Protein AF-A0A7C3DSB4-F1 (afdb_monomer)

Secondary structure (DSSP, 8-state):
-EEEEE-TTS-EEEEEE---TTSS-EEEEEEEE-TT--EEEEEEEE-TTS-EEEEEEEE-TTS-EEEEEEE-STTS--EEEEEEEETTEEEEEEE------------

Mean predicted aligned error: 5.32 Å

Radius of gyration: 16.56 Å; Cα contacts (8 Å, |Δi|>4): 241; chains: 1; bounding box: 34×23×66 Å

Solvent-accessible surface area (backbone atoms only — not comparable to full-atom values): 6206 Å² total; per-residue (Å²): 47,78,51,75,44,61,50,101,79,76,43,76,75,48,76,47,78,49,78,47,82,34,73,59,80,29,46,72,57,30,63,48,68,50,100,80,44,30,36,37,38,25,6,27,21,29,34,85,85,73,33,25,24,18,38,37,40,33,26,40,66,88,64,50,75,75,50,76,48,77,48,70,56,88,75,38,60,23,29,26,58,41,48,48,82,53,89,98,43,77,47,73,45,68,50,66,62,78,83,76,88,72,74,79,84,78,130

pLDDT: mean 91.86, std 13.2, range [42.47, 98.75]

Nearest PDB structures (foldseek):
  6s5u-assembly3_B  TM=7.216E-01  e=1.864E-01  Ophiorrhiza pumila
  5k62-assembly1_A  TM=6.465E-01  e=3.255E+00  Saccharomyces cerevisiae CEN.PK113-7D
  5k61-assembly1_A  TM=6.480E-01  e=3.255E+00  Saccharomyces cerevisiae CEN.PK113-7D
  5k63-assembly1_A  TM=5.576E-01  e=2.768E+00  Saccharomyces cerevisiae CEN.PK113-7D
  5hyy-assembly1_A  TM=3.916E-01  e=2.768E+00  Saccharomyces cerevisiae CEN.PK113-7D

Structure (mmCIF, N/CA/C/O backbone):
data_AF-A0A7C3DSB4-F1
#
_entry.id   AF-A0A7C3DSB4-F1
#
loop_
_atom_site.group_PDB
_atom_site.id
_atom_site.type_symbol
_atom_site.label_atom_id
_atom_site.label_alt_id
_atom_site.label_comp_id
_atom_site.label_asym_id
_atom_site.label_entity_id
_atom_site.label_seq_id
_atom_site.pdbx_PDB_ins_code
_atom_site.Cartn_x
_atom_site.Cartn_y
_atom_site.Cartn_z
_atom_site.occupancy
_atom_site.B_iso_or_equiv
_atom_site.auth_seq_id
_atom_site.auth_comp_id
_atom_site.auth_asym_id
_atom_site.auth_atom_id
_atom_site.pdbx_PDB_model_num
ATOM 1 N N . MET A 1 1 ? 7.404 2.486 2.066 1.00 95.00 1 MET A N 1
ATOM 2 C CA . MET A 1 1 ? 5.981 2.853 2.263 1.00 95.00 1 MET A CA 1
ATOM 3 C C . MET A 1 1 ? 5.662 2.919 3.744 1.00 95.00 1 MET A C 1
ATOM 5 O O . MET A 1 1 ? 6.240 2.165 4.520 1.00 95.00 1 MET A O 1
ATOM 9 N N . ILE A 1 2 ? 4.753 3.809 4.139 1.00 96.19 2 ILE A N 1
ATOM 10 C CA . ILE A 1 2 ? 4.320 3.971 5.531 1.00 96.19 2 ILE A CA 1
ATOM 11 C C . ILE A 1 2 ? 2.796 3.938 5.563 1.00 96.19 2 ILE A C 1
ATOM 13 O O . ILE A 1 2 ? 2.151 4.576 4.734 1.00 96.19 2 ILE A O 1
ATOM 17 N N . LEU A 1 3 ? 2.239 3.203 6.521 1.00 97.06 3 LEU A N 1
ATOM 18 C CA . LEU A 1 3 ? 0.809 3.158 6.791 1.00 97.06 3 LEU A CA 1
ATOM 19 C C . LEU A 1 3 ? 0.591 3.481 8.268 1.00 97.06 3 LEU A C 1
ATOM 21 O O . LEU A 1 3 ? 1.214 2.870 9.139 1.00 97.06 3 LEU A O 1
ATOM 25 N N . ILE A 1 4 ? -0.283 4.444 8.547 1.00 97.94 4 ILE A N 1
ATOM 26 C CA . ILE A 1 4 ? -0.580 4.893 9.908 1.00 97.94 4 ILE A CA 1
ATOM 27 C C . ILE A 1 4 ? -2.086 4.838 10.112 1.00 97.94 4 ILE A C 1
ATOM 29 O O . ILE A 1 4 ? -2.848 5.305 9.265 1.00 97.94 4 ILE A O 1
ATOM 33 N N . LYS A 1 5 ? -2.515 4.275 11.241 1.00 97.25 5 LYS A N 1
ATOM 34 C CA . LYS A 1 5 ? -3.915 4.279 11.665 1.00 97.25 5 LYS A CA 1
ATOM 35 C C . LYS A 1 5 ? -4.061 5.101 12.931 1.00 97.25 5 LYS A C 1
ATOM 37 O O . LYS A 1 5 ? -3.360 4.855 13.910 1.00 97.25 5 LYS A O 1
ATOM 42 N N . TYR A 1 6 ? -5.030 6.005 12.928 1.00 98.12 6 TYR A N 1
ATOM 43 C CA . TYR A 1 6 ? -5.469 6.766 14.095 1.00 98.12 6 TYR A CA 1
ATOM 44 C C . TYR A 1 6 ? -6.879 6.322 14.499 1.00 98.12 6 TYR A C 1
ATOM 46 O O . TYR A 1 6 ? -7.617 5.760 13.685 1.00 98.12 6 TYR A O 1
ATOM 54 N N . ASN A 1 7 ? -7.248 6.526 15.761 1.00 96.44 7 ASN A N 1
ATOM 55 C CA . ASN A 1 7 ? -8.643 6.435 16.192 1.00 96.44 7 ASN A CA 1
ATOM 56 C C . ASN A 1 7 ? -9.343 7.800 16.042 1.00 96.44 7 ASN A C 1
ATOM 58 O O . ASN A 1 7 ? -8.722 8.786 15.662 1.00 96.44 7 ASN A O 1
ATOM 62 N N . SER A 1 8 ? -10.635 7.869 16.369 1.00 96.88 8 SER A N 1
ATOM 63 C CA . SER A 1 8 ? -11.442 9.100 16.306 1.00 96.88 8 SER A CA 1
ATOM 64 C C . SER A 1 8 ? -11.054 10.179 17.328 1.00 96.88 8 SER A C 1
ATOM 66 O O . SER A 1 8 ? -11.682 11.230 17.369 1.00 96.88 8 SER A O 1
ATOM 68 N N . SER A 1 9 ? -10.075 9.900 18.186 1.00 98.19 9 SER A N 1
ATOM 69 C CA . SER A 1 9 ? -9.509 10.827 19.170 1.00 98.19 9 SER A CA 1
ATOM 70 C C . SER A 1 9 ? -8.059 11.178 18.818 1.00 98.19 9 SER A C 1
ATOM 72 O O . SER A 1 9 ? -7.257 11.436 19.712 1.00 98.19 9 SER A O 1
ATOM 74 N N . ASP A 1 10 ? -7.698 11.086 17.533 1.00 97.44 10 ASP A N 1
ATOM 75 C CA . ASP A 1 10 ? -6.375 11.393 16.973 1.00 97.44 10 ASP A CA 1
ATOM 76 C C . ASP A 1 10 ? -5.203 10.625 17.614 1.00 97.44 10 ASP A C 1
ATOM 78 O O . ASP A 1 10 ? -4.036 10.994 17.492 1.00 97.44 10 ASP A O 1
ATOM 82 N N . THR A 1 11 ? -5.486 9.497 18.271 1.00 98.19 11 THR A N 1
ATOM 83 C CA . THR A 1 11 ? -4.458 8.647 18.879 1.00 98.19 11 THR A CA 1
ATOM 84 C C . THR A 1 11 ? -3.991 7.594 17.884 1.00 98.19 11 THR A C 1
ATOM 86 O O . THR A 1 11 ? -4.793 6.778 17.410 1.00 98.19 11 THR A O 1
ATOM 89 N N . GLN A 1 12 ? -2.684 7.560 17.608 1.00 98.12 12 GLN A N 1
ATOM 90 C CA . GLN A 1 12 ? -2.071 6.536 16.761 1.00 98.12 12 GLN A CA 1
ATOM 91 C C . GLN A 1 12 ? -2.316 5.142 17.353 1.00 98.12 12 GLN A C 1
ATOM 93 O O . GLN A 1 12 ? -1.893 4.842 18.465 1.00 98.12 12 GLN A O 1
ATOM 98 N N . GLN A 1 13 ? -2.995 4.289 16.592 1.00 97.50 13 GLN A N 1
ATOM 99 C CA . GLN A 1 13 ? -3.250 2.894 16.946 1.00 97.50 13 GLN A CA 1
ATOM 100 C C . GLN A 1 13 ? -2.078 2.011 16.537 1.00 97.50 13 GLN A C 1
ATOM 102 O O . GLN A 1 13 ? -1.616 1.180 17.312 1.00 97.50 13 GLN A O 1
ATOM 107 N N . TRP A 1 14 ? -1.580 2.212 15.319 1.00 98.25 14 TRP A N 1
ATOM 108 C CA . TRP A 1 14 ? -0.382 1.548 14.831 1.00 98.25 14 TRP A CA 1
ATOM 109 C C . TRP A 1 14 ? 0.263 2.342 13.699 1.00 98.25 14 TRP A C 1
ATOM 111 O O . TRP A 1 14 ? -0.383 3.139 13.013 1.00 98.25 14 TRP A O 1
ATOM 121 N N . LEU A 1 15 ? 1.555 2.083 13.518 1.00 98.19 15 LEU A N 1
ATOM 122 C CA . LEU A 1 15 ? 2.367 2.536 12.401 1.00 98.19 15 LEU A CA 1
ATOM 123 C C . LEU A 1 15 ? 3.130 1.325 11.884 1.00 98.19 15 LEU A C 1
ATOM 125 O O . LEU A 1 15 ? 3.767 0.615 12.662 1.00 98.19 15 LEU A O 1
ATOM 129 N N . VAL A 1 16 ? 3.074 1.107 10.576 1.00 97.62 16 VAL A N 1
ATOM 130 C CA . VAL A 1 16 ? 3.884 0.093 9.904 1.00 97.62 16 VAL A CA 1
ATOM 131 C C . VAL A 1 16 ? 4.688 0.733 8.790 1.00 97.62 16 VAL A C 1
ATOM 133 O O . VAL A 1 16 ? 4.210 1.615 8.072 1.00 97.62 16 VAL A O 1
ATOM 136 N N . THR A 1 17 ? 5.923 0.269 8.649 1.00 96.94 17 THR A N 1
ATOM 137 C CA . THR A 1 17 ? 6.780 0.590 7.517 1.00 96.94 17 THR A CA 1
ATOM 138 C C . THR A 1 17 ? 6.969 -0.664 6.676 1.00 96.94 17 THR A C 1
ATOM 140 O O . THR A 1 17 ? 7.071 -1.778 7.190 1.00 96.94 17 THR A O 1
ATOM 143 N N . TYR A 1 18 ? 6.986 -0.477 5.364 1.00 97.12 18 TYR A N 1
ATOM 144 C CA . TYR A 1 18 ? 7.353 -1.508 4.410 1.00 97.12 18 TYR A CA 1
ATOM 145 C C . TYR A 1 18 ? 8.504 -0.990 3.564 1.00 97.12 18 TYR A C 1
ATOM 147 O O . TYR A 1 18 ? 8.401 0.110 3.016 1.00 97.12 18 TYR A O 1
ATOM 155 N N . ASN A 1 19 ? 9.569 -1.777 3.476 1.00 95.75 19 ASN A N 1
ATOM 156 C CA . ASN A 1 19 ? 10.726 -1.498 2.642 1.00 95.75 19 ASN A CA 1
ATOM 157 C C . ASN A 1 19 ? 10.783 -2.552 1.532 1.00 95.75 19 ASN A C 1
ATOM 159 O O . ASN A 1 19 ? 10.863 -3.750 1.818 1.00 95.75 19 ASN A O 1
ATOM 163 N N . GLY A 1 20 ? 10.677 -2.099 0.287 1.00 91.94 20 GLY A N 1
ATOM 164 C CA . GLY A 1 20 ? 10.764 -2.931 -0.902 1.00 91.94 20 GLY A CA 1
ATOM 165 C C . GLY A 1 20 ? 12.171 -3.481 -1.136 1.00 91.94 20 GLY A C 1
ATOM 166 O O . GLY A 1 20 ? 13.135 -3.165 -0.440 1.00 91.94 20 GLY A O 1
ATOM 167 N N . THR A 1 21 ? 12.304 -4.319 -2.162 1.00 92.75 21 THR A N 1
ATOM 168 C CA . THR A 1 21 ? 13.562 -5.013 -2.489 1.00 92.75 21 THR A CA 1
ATOM 169 C C . THR A 1 21 ? 14.714 -4.086 -2.875 1.00 92.75 21 THR A C 1
ATOM 171 O O . THR A 1 21 ? 15.871 -4.458 -2.700 1.00 92.75 21 THR A O 1
ATOM 174 N N . GLY A 1 22 ? 14.426 -2.894 -3.401 1.00 93.12 22 GLY A N 1
ATOM 175 C CA . GLY A 1 22 ? 15.437 -1.907 -3.784 1.00 93.12 22 GLY A CA 1
ATOM 176 C C . GLY A 1 22 ? 16.048 -1.149 -2.606 1.00 93.12 22 GLY A C 1
ATOM 177 O O . GLY A 1 22 ? 17.003 -0.409 -2.817 1.00 93.12 22 GLY A O 1
ATOM 178 N N . ASN A 1 23 ? 15.537 -1.331 -1.379 1.00 91.69 23 ASN A N 1
ATOM 179 C CA . ASN A 1 23 ? 16.032 -0.669 -0.165 1.00 91.69 23 ASN A CA 1
ATOM 180 C C . ASN A 1 23 ? 16.158 0.861 -0.303 1.00 91.69 23 ASN A C 1
ATOM 182 O O . ASN A 1 23 ? 17.143 1.463 0.125 1.00 91.69 23 ASN A O 1
ATOM 186 N N . THR A 1 24 ? 15.174 1.489 -0.944 1.00 92.06 24 THR A N 1
ATOM 187 C CA . THR A 1 24 ? 15.151 2.931 -1.218 1.00 92.06 24 THR A CA 1
ATOM 188 C C . THR A 1 24 ? 13.702 3.440 -1.166 1.00 92.06 24 THR A C 1
ATOM 190 O O . THR A 1 24 ? 12.892 2.920 -0.403 1.00 92.06 24 THR A O 1
ATOM 193 N N . PHE A 1 25 ? 13.356 4.492 -1.905 1.00 90.00 25 PHE A N 1
ATOM 194 C CA . PHE A 1 25 ? 12.043 5.126 -1.859 1.00 90.00 25 PHE A CA 1
ATOM 195 C C . PHE A 1 25 ? 10.908 4.197 -2.322 1.00 90.00 25 PHE A C 1
ATOM 197 O O . PHE A 1 25 ? 10.777 3.921 -3.507 1.00 90.00 25 PHE A O 1
ATOM 204 N N . ASP A 1 26 ? 10.004 3.814 -1.420 1.00 95.94 26 ASP A N 1
ATOM 205 C CA . ASP A 1 26 ? 8.725 3.208 -1.813 1.00 95.94 26 ASP A CA 1
ATOM 206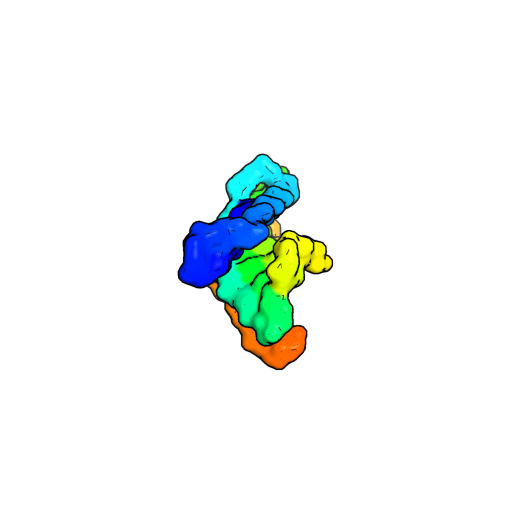 C C . ASP A 1 26 ? 7.545 4.107 -1.439 1.00 95.94 26 ASP A C 1
ATOM 208 O O . ASP A 1 26 ? 7.397 4.528 -0.282 1.00 95.94 26 ASP A O 1
ATOM 212 N N . SER A 1 27 ? 6.651 4.318 -2.400 1.00 96.69 27 SER A N 1
ATOM 213 C CA . SER A 1 27 ? 5.546 5.272 -2.339 1.00 96.69 27 SER A CA 1
ATOM 214 C C . SER A 1 27 ? 4.201 4.555 -2.384 1.00 96.69 27 SER A C 1
ATOM 216 O O . SER A 1 27 ? 3.898 3.869 -3.355 1.00 96.69 27 SER A O 1
ATOM 218 N N . GLY A 1 28 ? 3.376 4.732 -1.349 1.00 97.50 28 GLY A N 1
ATOM 219 C CA . GLY A 1 28 ? 1.968 4.324 -1.393 1.00 97.50 28 GLY A CA 1
ATOM 220 C C . GLY A 1 28 ? 1.160 5.284 -2.271 1.00 97.50 28 GLY A C 1
ATOM 221 O O . GLY A 1 28 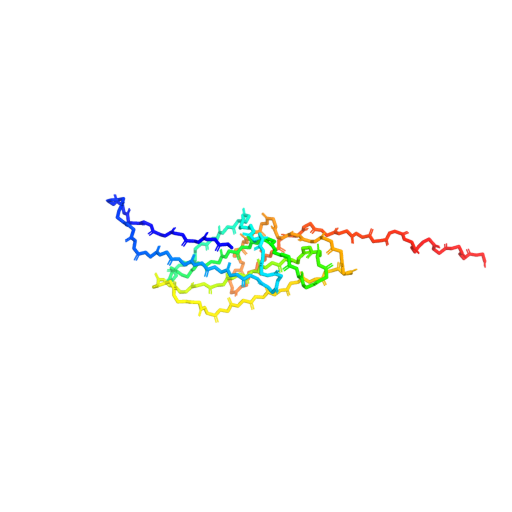? 1.394 6.490 -2.225 1.00 97.50 28 GLY A O 1
ATOM 222 N N . ALA A 1 29 ? 0.231 4.754 -3.063 1.00 98.00 29 ALA A N 1
ATOM 223 C CA . ALA A 1 29 ? -0.586 5.522 -4.003 1.00 98.00 29 ALA A CA 1
ATOM 224 C C . ALA A 1 29 ? -2.077 5.513 -3.643 1.00 98.00 29 ALA A C 1
ATOM 226 O O . ALA A 1 29 ? -2.743 6.541 -3.743 1.00 98.00 29 ALA A O 1
ATOM 227 N N . ASP A 1 30 ? -2.605 4.361 -3.229 1.00 98.62 30 ASP A N 1
ATOM 228 C CA . ASP A 1 30 ? -4.019 4.205 -2.887 1.00 98.62 30 ASP A CA 1
ATOM 229 C C . ASP A 1 30 ? -4.214 3.074 -1.875 1.00 98.62 30 ASP A C 1
ATOM 231 O O . ASP A 1 30 ? -3.380 2.164 -1.777 1.00 98.62 30 ASP A O 1
ATOM 235 N N . LEU A 1 31 ? -5.313 3.125 -1.124 1.00 98.50 31 LEU A N 1
ATOM 236 C CA . LEU A 1 31 ? -5.672 2.090 -0.159 1.00 98.50 31 LEU A CA 1
ATOM 237 C C . LEU A 1 31 ? -7.185 1.942 -0.014 1.00 98.50 31 LEU A C 1
ATOM 239 O O . LEU A 1 31 ? -7.940 2.885 -0.235 1.00 98.50 31 LEU A O 1
ATOM 243 N N . TYR A 1 32 ? -7.620 0.779 0.464 1.00 98.06 32 TYR A N 1
ATOM 244 C CA . TYR A 1 32 ? -8.968 0.607 1.000 1.00 98.06 32 TYR A CA 1
ATOM 245 C C . TYR A 1 32 ? -8.960 -0.303 2.232 1.00 98.06 32 TYR A C 1
ATOM 247 O O . TYR A 1 32 ? -7.999 -1.034 2.494 1.00 98.06 32 TYR A O 1
ATOM 255 N N . VAL A 1 33 ? -10.052 -0.254 2.995 1.00 97.69 33 VAL A N 1
ATOM 256 C CA . VAL A 1 33 ? -10.274 -1.088 4.179 1.00 97.69 33 VAL A CA 1
ATOM 257 C C . VAL A 1 33 ? -11.502 -1.962 3.940 1.00 97.69 33 VAL A C 1
ATOM 259 O O . VAL A 1 33 ? -12.541 -1.452 3.523 1.00 97.69 33 VAL A O 1
ATOM 262 N N . ASP A 1 34 ? -11.390 -3.273 4.160 1.00 96.94 34 ASP A N 1
ATOM 263 C CA . ASP A 1 34 ? -12.536 -4.183 4.044 1.00 96.94 34 ASP A CA 1
ATOM 264 C C . ASP A 1 34 ? -13.421 -4.181 5.304 1.00 96.94 34 ASP A C 1
ATOM 266 O O . ASP A 1 34 ? -13.088 -3.589 6.332 1.00 96.94 34 ASP A O 1
ATOM 270 N N . GLY A 1 35 ? -14.567 -4.868 5.241 1.00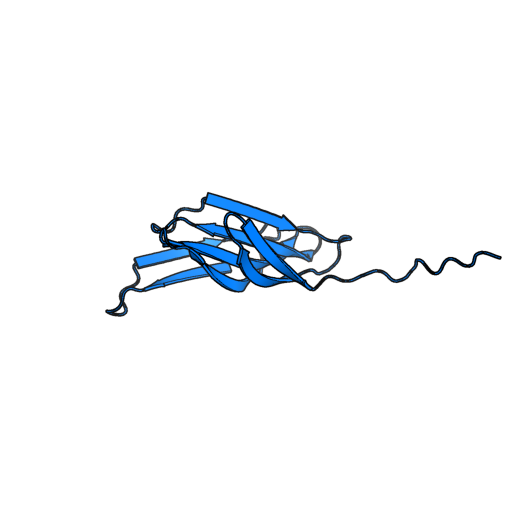 95.88 35 GLY A N 1
ATOM 271 C CA . GLY A 1 35 ? -15.515 -4.947 6.359 1.00 95.88 35 GLY A CA 1
ATOM 272 C C . GLY A 1 35 ? -14.976 -5.648 7.616 1.00 95.88 35 GLY A C 1
ATOM 273 O O . GLY A 1 35 ? -15.567 -5.512 8.682 1.00 95.88 35 GLY A O 1
ATOM 274 N N . SER A 1 36 ? -13.855 -6.371 7.524 1.00 96.69 36 SER A N 1
ATOM 275 C CA . SER A 1 36 ? -13.158 -6.966 8.674 1.00 96.69 36 SER A CA 1
ATOM 276 C C . SER A 1 36 ? -12.042 -6.064 9.215 1.00 96.69 36 SER A C 1
ATOM 278 O O . SER A 1 36 ? -11.335 -6.437 10.152 1.00 96.69 36 SER A O 1
ATOM 280 N N . GLY A 1 37 ? -11.867 -4.876 8.634 1.00 96.88 37 GLY A N 1
ATOM 281 C CA . GLY A 1 37 ? -10.830 -3.929 9.010 1.00 96.88 37 GLY A CA 1
ATOM 282 C C . GLY A 1 37 ? -9.447 -4.269 8.458 1.00 96.88 37 GLY A C 1
ATOM 283 O O . GLY A 1 37 ? -8.475 -3.670 8.918 1.00 96.88 37 GLY A O 1
ATOM 284 N N . ASN A 1 38 ? -9.324 -5.208 7.510 1.00 98.19 38 ASN A N 1
ATOM 285 C CA . ASN A 1 38 ? -8.051 -5.421 6.827 1.00 98.19 38 ASN A CA 1
ATOM 286 C C . ASN A 1 38 ? -7.788 -4.250 5.885 1.00 98.19 38 ASN A C 1
ATOM 288 O O . ASN A 1 38 ? -8.695 -3.794 5.188 1.00 98.19 38 ASN A O 1
ATOM 292 N N . VAL A 1 39 ? -6.540 -3.801 5.834 1.00 98.44 39 VAL A N 1
ATOM 293 C CA . VAL A 1 39 ? -6.117 -2.691 4.985 1.00 98.44 39 VAL A CA 1
ATOM 294 C C . VAL A 1 39 ? -5.328 -3.233 3.809 1.00 98.44 39 VAL A C 1
ATOM 296 O O . VAL A 1 39 ? -4.404 -4.025 3.993 1.00 98.44 39 VAL A O 1
ATOM 299 N N . TYR A 1 40 ? -5.679 -2.785 2.611 1.00 98.56 40 TYR A N 1
ATOM 300 C CA . TYR A 1 40 ? -4.978 -3.101 1.376 1.00 98.56 40 TYR A CA 1
ATOM 301 C C . TYR A 1 40 ? -4.416 -1.803 0.825 1.00 98.56 40 TYR A C 1
ATOM 303 O O . TYR A 1 40 ? -5.150 -0.827 0.715 1.00 98.56 40 TYR A O 1
ATOM 311 N N . MET A 1 41 ? -3.134 -1.784 0.486 1.00 98.62 41 MET A N 1
ATOM 312 C CA . MET A 1 41 ? -2.459 -0.616 -0.074 1.00 98.62 41 MET A CA 1
ATOM 313 C C . MET A 1 41 ? -1.747 -1.021 -1.355 1.00 98.62 41 MET A C 1
ATOM 315 O O . MET A 1 41 ? -1.155 -2.095 -1.409 1.00 98.62 41 MET A O 1
ATOM 319 N N . THR A 1 42 ? -1.767 -0.157 -2.362 1.00 98.69 42 THR A N 1
ATOM 320 C CA . THR A 1 42 ? -0.935 -0.299 -3.558 1.00 98.69 42 THR A CA 1
ATOM 321 C C . THR A 1 42 ? -0.040 0.916 -3.747 1.00 98.69 42 THR A C 1
ATOM 323 O O . THR A 1 42 ? -0.337 2.002 -3.248 1.00 98.69 42 THR A O 1
ATOM 326 N N . GLY A 1 43 ? 1.043 0.743 -4.495 1.00 98.12 43 GLY A N 1
ATOM 327 C CA . GLY A 1 43 ? 1.940 1.823 -4.875 1.00 98.12 43 GLY A CA 1
ATOM 328 C C . GLY A 1 43 ? 3.093 1.325 -5.735 1.00 98.12 43 GLY A C 1
ATOM 329 O O . GLY A 1 43 ? 2.945 0.339 -6.460 1.00 98.12 43 GLY A O 1
ATOM 330 N N . SER A 1 44 ? 4.236 1.992 -5.629 1.00 97.31 44 SER A N 1
ATOM 331 C CA . SER A 1 44 ? 5.468 1.649 -6.340 1.00 97.31 44 SER A CA 1
ATOM 332 C C . SER A 1 44 ? 6.650 1.551 -5.383 1.00 97.31 44 SER A C 1
ATOM 334 O O . SER A 1 44 ? 6.731 2.308 -4.413 1.00 97.31 44 SER A O 1
ATOM 336 N N . GLY A 1 45 ? 7.593 0.662 -5.670 1.00 97.06 45 GLY A N 1
ATOM 337 C CA . GLY A 1 45 ? 8.869 0.604 -4.961 1.00 97.06 45 GLY A CA 1
ATOM 338 C C . GLY A 1 45 ? 9.992 0.169 -5.880 1.00 97.06 45 GLY A C 1
ATOM 339 O O . GLY A 1 45 ? 9.761 -0.576 -6.828 1.00 97.06 45 GLY A O 1
ATOM 340 N N . TYR A 1 46 ? 11.201 0.661 -5.633 1.00 95.62 46 TYR A N 1
ATOM 341 C CA . TYR A 1 46 ? 12.338 0.304 -6.476 1.00 95.62 46 TYR A CA 1
ATOM 342 C C . TYR A 1 46 ? 12.707 -1.172 -6.295 1.00 95.62 46 TYR A C 1
ATOM 344 O O . TYR A 1 46 ? 12.639 -1.734 -5.198 1.00 95.62 46 TYR A O 1
ATOM 352 N N . ASN A 1 47 ? 13.147 -1.789 -7.383 1.00 92.75 47 ASN A N 1
ATOM 353 C CA . ASN A 1 47 ? 13.756 -3.106 -7.413 1.00 92.75 47 ASN A CA 1
ATOM 354 C C . ASN A 1 47 ? 15.292 -2.997 -7.417 1.00 92.75 47 ASN A C 1
ATOM 356 O O . ASN A 1 47 ? 15.866 -1.907 -7.456 1.00 92.75 47 ASN A O 1
ATOM 360 N N . ALA A 1 48 ? 15.977 -4.141 -7.368 1.00 90.50 48 ALA A N 1
ATOM 361 C CA . ALA A 1 48 ? 17.442 -4.192 -7.336 1.00 90.50 48 ALA A CA 1
ATOM 362 C C . ALA A 1 48 ? 18.114 -3.650 -8.616 1.00 90.50 48 ALA A C 1
ATOM 364 O O . ALA A 1 48 ? 19.302 -3.341 -8.600 1.00 90.50 48 ALA A O 1
ATOM 365 N N . SER A 1 49 ? 17.367 -3.529 -9.717 1.00 90.81 49 SER A N 1
ATOM 366 C CA . SER A 1 49 ? 17.838 -2.992 -10.997 1.00 90.81 49 SER A CA 1
ATOM 367 C C . SER A 1 49 ? 17.626 -1.481 -11.134 1.00 90.81 49 SER A C 1
ATOM 369 O O . SER A 1 49 ? 18.014 -0.910 -12.149 1.00 90.81 49 SER A O 1
ATOM 371 N N . GLY A 1 50 ? 17.036 -0.825 -10.129 1.00 91.00 50 GLY A N 1
ATOM 372 C CA . GLY A 1 50 ? 16.800 0.620 -10.126 1.00 91.00 50 GLY A CA 1
ATOM 373 C C . GLY A 1 50 ? 15.528 1.069 -10.850 1.00 91.00 50 GLY A C 1
ATOM 374 O O . GLY A 1 50 ? 15.300 2.273 -10.942 1.00 91.00 50 GLY A O 1
ATOM 375 N N . ASN A 1 51 ? 14.687 0.136 -11.308 1.00 92.94 51 ASN A N 1
ATOM 376 C CA . ASN A 1 51 ? 13.349 0.435 -11.828 1.00 92.94 51 ASN A CA 1
ATOM 377 C C . ASN A 1 51 ? 12.300 0.271 -10.723 1.00 92.94 51 ASN A C 1
ATOM 379 O O . ASN A 1 51 ? 12.554 -0.414 -9.731 1.00 92.94 51 ASN A O 1
ATOM 383 N N . THR A 1 52 ? 11.129 0.886 -10.868 1.00 95.00 52 THR A N 1
ATOM 384 C CA . THR A 1 52 ? 10.021 0.696 -9.922 1.00 95.00 52 THR A CA 1
ATOM 385 C C . THR A 1 52 ? 9.132 -0.473 -10.318 1.00 95.00 52 THR A C 1
ATOM 387 O O . THR A 1 52 ? 8.722 -0.566 -11.465 1.00 95.00 52 THR A O 1
ATOM 390 N N . ASP A 1 53 ? 8.768 -1.307 -9.351 1.00 95.94 53 ASP A N 1
ATOM 391 C CA . ASP A 1 53 ? 7.748 -2.342 -9.495 1.00 95.94 53 ASP A CA 1
ATOM 392 C C . ASP A 1 53 ? 6.481 -1.914 -8.740 1.00 95.94 53 ASP A C 1
ATOM 394 O O . ASP A 1 53 ? 6.532 -1.169 -7.751 1.00 95.94 53 ASP A O 1
ATOM 398 N N . VAL A 1 54 ? 5.326 -2.438 -9.152 1.00 97.56 54 VAL A N 1
ATOM 399 C CA . VAL A 1 54 ? 4.093 -2.303 -8.372 1.00 97.56 54 VAL A CA 1
ATOM 400 C C . VAL A 1 54 ? 4.223 -3.130 -7.102 1.00 97.56 54 VAL A C 1
ATOM 402 O O . VAL A 1 54 ? 4.539 -4.319 -7.159 1.00 97.56 54 VAL A O 1
ATOM 405 N N . ILE A 1 55 ? 3.901 -2.527 -5.959 1.00 98.19 55 ILE A N 1
ATOM 406 C CA . ILE A 1 55 ? 3.821 -3.223 -4.674 1.00 98.19 55 ILE A CA 1
ATOM 407 C C . ILE A 1 55 ? 2.392 -3.114 -4.159 1.00 98.19 55 ILE A C 1
ATOM 409 O O . ILE A 1 55 ? 1.861 -2.012 -4.015 1.00 98.19 55 ILE A O 1
ATOM 413 N N . THR A 1 56 ? 1.783 -4.254 -3.841 1.00 98.50 56 THR A N 1
ATOM 414 C CA . THR A 1 56 ? 0.493 -4.331 -3.156 1.00 98.50 56 THR A CA 1
ATOM 415 C C . THR A 1 56 ? 0.658 -5.067 -1.832 1.00 98.50 56 THR A C 1
ATOM 417 O O . THR A 1 56 ? 1.225 -6.157 -1.775 1.00 98.50 56 THR A O 1
ATOM 420 N N . LEU A 1 57 ? 0.152 -4.479 -0.757 1.00 98.50 57 LEU A N 1
ATOM 421 C CA . LEU A 1 57 ? 0.278 -4.962 0.613 1.00 98.50 57 LEU A CA 1
ATOM 422 C C . LEU A 1 57 ? -1.103 -5.223 1.200 1.00 98.50 57 LEU A C 1
ATOM 424 O O . LEU A 1 57 ? -2.036 -4.465 0.939 1.00 98.50 57 LEU A O 1
ATOM 428 N N . LYS A 1 58 ? -1.208 -6.242 2.057 1.00 98.44 58 LYS A N 1
ATOM 429 C CA . LYS A 1 58 ? -2.351 -6.430 2.955 1.00 98.44 58 LYS A CA 1
ATOM 430 C C . LYS A 1 58 ? -1.883 -6.504 4.397 1.00 98.44 58 LYS A C 1
ATOM 432 O O . LYS A 1 58 ? -0.999 -7.296 4.723 1.00 98.44 58 LYS A O 1
ATOM 437 N N . TYR A 1 59 ? -2.563 -5.770 5.265 1.00 98.75 59 TYR A N 1
ATOM 438 C CA . TYR A 1 59 ? -2.443 -5.836 6.718 1.00 98.75 59 TYR A CA 1
ATOM 439 C C . TYR A 1 59 ? -3.791 -6.216 7.330 1.00 98.75 59 TYR A C 1
ATOM 441 O O . TYR A 1 59 ? -4.840 -5.867 6.790 1.00 98.75 59 TYR A O 1
ATOM 449 N N . ASN A 1 60 ? -3.784 -6.933 8.452 1.00 98.50 60 ASN A N 1
ATOM 450 C CA . ASN A 1 60 ? -5.004 -7.147 9.227 1.00 98.50 60 ASN A CA 1
ATOM 451 C C . ASN A 1 60 ? -5.365 -5.898 10.058 1.00 98.50 60 ASN A C 1
ATOM 453 O O . ASN A 1 60 ? -4.625 -4.913 10.084 1.00 98.50 60 ASN A O 1
ATOM 457 N N . SER A 1 61 ? -6.497 -5.937 10.761 1.00 97.62 61 SER A N 1
ATOM 458 C CA . SER A 1 61 ? -7.005 -4.805 11.555 1.00 97.62 61 SER A CA 1
ATOM 459 C C . SER A 1 61 ? -6.075 -4.346 12.689 1.00 97.62 61 SER A C 1
ATOM 461 O O . SER A 1 61 ? -6.118 -3.169 13.077 1.00 97.62 61 SER A O 1
ATOM 463 N N . SER A 1 62 ? -5.203 -5.241 13.161 1.00 97.44 62 SER A N 1
ATOM 464 C CA . SER A 1 62 ? -4.162 -5.003 14.168 1.00 97.44 62 SER A CA 1
ATOM 465 C C . SER A 1 62 ? -2.832 -4.509 13.583 1.00 97.44 62 SER A C 1
ATOM 467 O O . SER A 1 62 ? -1.882 -4.316 14.335 1.00 97.44 62 SER A O 1
ATOM 469 N N . GLY A 1 63 ? -2.736 -4.312 12.264 1.00 97.62 63 GLY A N 1
ATOM 470 C CA . GLY A 1 63 ? -1.509 -3.855 11.607 1.00 97.62 63 GLY A CA 1
ATOM 471 C C . GLY A 1 63 ? -0.485 -4.963 11.334 1.00 97.62 63 GLY A C 1
ATOM 472 O O . GLY A 1 63 ? 0.654 -4.673 10.991 1.00 97.62 63 GLY A O 1
ATOM 473 N N . THR A 1 64 ? -0.843 -6.245 11.447 1.00 98.38 64 THR A N 1
ATOM 474 C CA . THR A 1 64 ? 0.053 -7.354 11.074 1.00 98.38 64 THR A CA 1
ATOM 475 C C . THR A 1 64 ? -0.015 -7.616 9.573 1.00 98.38 64 THR A C 1
ATOM 477 O O . THR A 1 64 ? -1.096 -7.886 9.038 1.00 98.38 64 THR A O 1
ATOM 480 N N . GLN A 1 65 ? 1.136 -7.597 8.893 1.00 98.44 65 GLN A N 1
ATOM 481 C CA . GLN A 1 65 ? 1.217 -7.908 7.464 1.00 98.44 65 GLN A CA 1
ATOM 482 C C . GLN A 1 65 ? 0.726 -9.334 7.197 1.00 98.44 65 GLN A C 1
ATOM 484 O O . GLN A 1 65 ? 1.197 -10.288 7.808 1.00 98.44 65 GLN A O 1
ATOM 489 N N . GLN A 1 66 ? -0.224 -9.468 6.278 1.00 98.56 66 GLN A N 1
ATOM 490 C CA . GLN A 1 66 ? -0.772 -10.751 5.839 1.00 98.56 66 GLN A CA 1
ATOM 491 C C . GLN A 1 66 ? -0.066 -11.237 4.577 1.00 98.56 66 GLN A C 1
ATOM 493 O O . GLN A 1 66 ? 0.260 -12.414 4.461 1.00 98.56 66 GLN A O 1
ATOM 498 N N . TRP A 1 67 ? 0.182 -10.332 3.628 1.00 98.56 67 TRP A N 1
ATOM 499 C CA . TRP A 1 67 ? 0.946 -10.634 2.424 1.00 98.56 67 TRP A CA 1
ATOM 500 C C . TRP A 1 67 ? 1.474 -9.368 1.751 1.00 98.56 67 TRP A C 1
ATOM 502 O O . TRP A 1 67 ? 0.987 -8.261 1.984 1.00 98.56 67 TRP A O 1
ATOM 512 N N . VAL A 1 68 ? 2.444 -9.583 0.865 1.00 98.19 68 VAL A N 1
ATOM 513 C CA . VAL A 1 68 ? 2.902 -8.627 -0.143 1.00 98.19 68 VAL A CA 1
ATOM 514 C C . VAL A 1 68 ? 2.866 -9.286 -1.520 1.00 98.19 68 VAL A C 1
ATOM 516 O O . VAL A 1 68 ? 3.107 -10.490 -1.649 1.00 98.19 68 VAL A O 1
ATOM 519 N N . LYS A 1 69 ? 2.540 -8.503 -2.547 1.00 97.75 69 LYS A N 1
ATOM 520 C CA . LYS A 1 69 ? 2.610 -8.878 -3.956 1.00 97.75 69 LYS A CA 1
ATOM 521 C C . LYS A 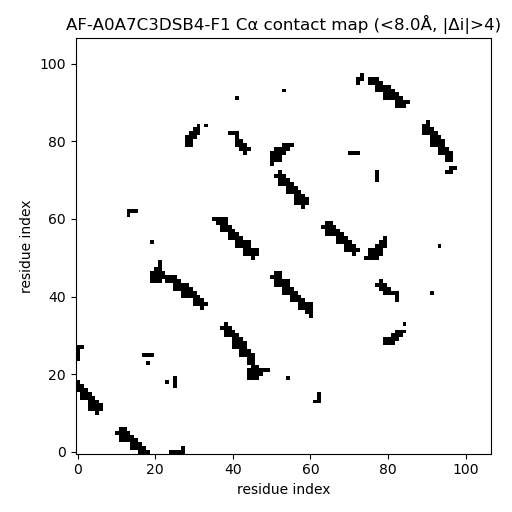1 69 ? 3.393 -7.827 -4.724 1.00 97.75 69 LYS A C 1
ATOM 523 O O . LYS A 1 69 ? 3.202 -6.635 -4.508 1.00 97.75 69 LYS A O 1
ATOM 528 N N . TYR A 1 70 ? 4.239 -8.315 -5.619 1.00 96.62 70 TYR A N 1
ATOM 529 C CA . TYR A 1 70 ? 4.987 -7.510 -6.568 1.00 96.62 70 TYR A CA 1
ATOM 530 C C . TYR A 1 70 ? 4.461 -7.789 -7.973 1.00 96.62 70 TYR A C 1
ATOM 532 O O . TYR A 1 70 ? 4.151 -8.941 -8.289 1.00 96.62 70 TYR A O 1
ATOM 540 N N . LEU A 1 71 ? 4.383 -6.757 -8.804 1.00 95.94 71 LEU A N 1
ATOM 541 C CA . LEU A 1 71 ? 4.196 -6.891 -10.243 1.00 95.94 71 LEU A CA 1
ATOM 542 C C . LEU A 1 71 ? 5.260 -6.050 -10.946 1.00 95.94 71 LEU A C 1
ATOM 544 O O . LEU A 1 71 ? 5.338 -4.843 -10.740 1.00 95.94 71 LEU A O 1
ATOM 548 N N . ASN A 1 72 ? 6.036 -6.726 -11.783 1.00 92.75 72 ASN A N 1
ATOM 549 C CA . ASN A 1 72 ? 7.013 -6.139 -12.684 1.00 92.75 72 ASN A CA 1
ATOM 550 C C . ASN A 1 72 ? 6.578 -6.479 -14.114 1.00 92.75 72 ASN A C 1
ATOM 552 O O . ASN A 1 72 ? 6.561 -7.651 -14.506 1.00 92.75 72 ASN A O 1
ATOM 556 N N . TYR A 1 73 ? 6.162 -5.468 -14.864 1.00 91.06 73 TYR A N 1
ATOM 557 C CA . TYR A 1 73 ? 5.713 -5.578 -16.238 1.00 91.06 73 TYR A CA 1
ATOM 558 C C . TYR A 1 73 ? 6.829 -5.124 -17.188 1.00 91.06 73 TYR A C 1
ATOM 560 O O . TYR A 1 73 ? 7.151 -3.947 -17.320 1.00 91.06 73 TYR A O 1
ATOM 568 N N . ASN A 1 74 ? 7.416 -6.089 -17.900 1.00 87.06 74 ASN A N 1
ATOM 569 C CA . ASN A 1 74 ? 8.488 -5.879 -18.883 1.00 87.06 74 ASN A CA 1
ATOM 570 C C . ASN A 1 74 ? 9.790 -5.259 -18.338 1.00 87.06 74 ASN A C 1
ATOM 572 O O . ASN A 1 74 ? 10.599 -4.771 -19.126 1.00 87.06 74 ASN A O 1
ATOM 576 N N . GLY A 1 75 ? 10.034 -5.294 -17.026 1.00 85.50 75 GLY A N 1
ATOM 577 C CA . GLY A 1 75 ? 11.279 -4.803 -16.432 1.00 85.50 75 GLY A CA 1
ATOM 578 C C . GLY A 1 75 ? 11.395 -3.283 -16.363 1.00 85.50 75 GLY A C 1
ATOM 579 O O . GLY A 1 75 ? 12.467 -2.801 -16.007 1.00 85.50 75 GLY A O 1
ATOM 580 N N . ASN A 1 76 ? 10.345 -2.539 -16.718 1.00 89.81 76 ASN A N 1
ATOM 581 C CA . ASN A 1 76 ? 10.334 -1.077 -16.756 1.00 89.81 76 ASN A CA 1
ATOM 582 C C . ASN A 1 76 ? 9.791 -0.484 -15.445 1.00 89.81 76 ASN A C 1
ATOM 584 O O . ASN A 1 76 ? 9.475 -1.204 -14.507 1.00 89.81 76 ASN A O 1
ATOM 588 N N . ASN A 1 77 ? 9.703 0.848 -15.374 1.00 93.12 77 ASN A N 1
ATOM 589 C CA . ASN A 1 77 ? 9.048 1.522 -14.256 1.00 93.12 77 ASN A CA 1
ATOM 590 C C . ASN A 1 77 ? 7.532 1.313 -14.306 1.00 93.12 77 ASN A C 1
ATOM 592 O O . ASN A 1 77 ? 6.862 1.827 -15.207 1.00 93.12 77 ASN A O 1
ATOM 596 N N . ASP A 1 78 ? 7.018 0.651 -13.279 1.00 94.62 78 ASP A N 1
ATOM 597 C CA . ASP A 1 78 ? 5.607 0.409 -13.044 1.00 94.62 78 ASP A CA 1
ATOM 598 C C . ASP A 1 78 ? 5.158 0.998 -11.703 1.00 94.62 78 ASP A C 1
ATOM 600 O O . ASP A 1 78 ? 5.935 1.133 -10.750 1.00 94.62 78 ASP A O 1
ATOM 604 N N . ALA A 1 79 ? 3.875 1.346 -11.618 1.00 96.38 79 ALA A N 1
ATOM 605 C CA . ALA A 1 79 ? 3.272 1.852 -10.394 1.00 96.38 79 ALA A CA 1
ATOM 606 C C . ALA A 1 79 ? 1.806 1.437 -10.269 1.00 96.38 79 ALA A C 1
ATOM 608 O O . ALA A 1 79 ? 1.012 1.616 -11.192 1.00 96.38 79 ALA A O 1
ATOM 609 N N . GLY A 1 80 ? 1.418 0.926 -9.100 1.00 97.69 80 GLY A N 1
ATOM 610 C CA . GLY A 1 80 ? 0.005 0.789 -8.761 1.00 97.69 80 GLY A CA 1
ATOM 611 C C . GLY A 1 80 ? -0.596 2.167 -8.510 1.00 97.69 80 GLY A C 1
ATOM 612 O O . GLY A 1 80 ? -0.012 2.957 -7.775 1.00 97.69 80 GLY A O 1
ATOM 613 N N . VAL A 1 81 ? -1.755 2.450 -9.103 1.00 98.06 81 VAL A N 1
ATOM 614 C CA . VAL A 1 81 ? -2.411 3.766 -9.002 1.00 98.06 81 VAL A CA 1
ATOM 615 C C . VAL A 1 81 ? -3.745 3.731 -8.282 1.00 98.06 81 VAL A C 1
ATOM 617 O O . VAL A 1 81 ? -4.102 4.707 -7.625 1.00 98.06 81 VAL A O 1
ATOM 620 N N . LYS A 1 82 ? -4.491 2.632 -8.415 1.00 98.38 82 LYS A N 1
ATOM 621 C CA .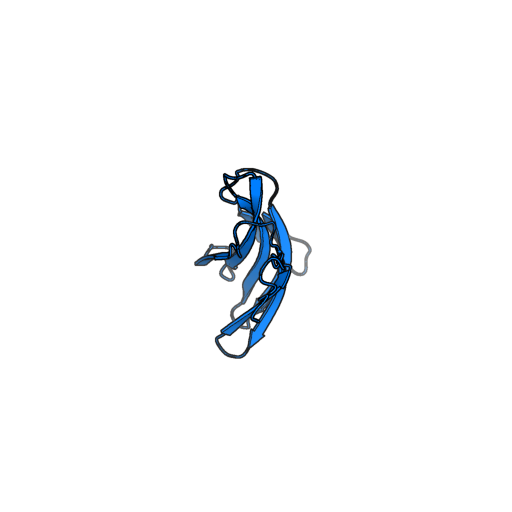 LYS A 1 82 ? -5.784 2.448 -7.757 1.00 98.38 82 LYS A CA 1
ATOM 622 C C . LYS A 1 82 ? -5.947 1.030 -7.279 1.00 98.38 82 LYS A C 1
ATOM 624 O O . LYS A 1 82 ? -5.503 0.103 -7.950 1.00 98.38 82 LYS A O 1
ATOM 629 N N . ILE A 1 83 ? -6.606 0.881 -6.140 1.00 98.56 83 ILE A N 1
ATOM 630 C CA . ILE A 1 83 ? -6.935 -0.415 -5.566 1.00 98.56 83 ILE A CA 1
ATOM 631 C C . ILE A 1 83 ? -8.391 -0.418 -5.110 1.00 98.56 83 ILE A C 1
ATOM 633 O O . ILE A 1 83 ? -8.825 0.475 -4.390 1.00 98.56 83 ILE A O 1
ATOM 637 N N . ALA A 1 84 ? -9.160 -1.415 -5.543 1.00 98.00 84 ALA A N 1
ATOM 638 C CA . ALA A 1 84 ? -10.583 -1.505 -5.237 1.00 98.00 84 ALA A CA 1
ATOM 639 C C . ALA A 1 84 ? -11.008 -2.939 -4.884 1.00 98.00 84 ALA A C 1
ATOM 641 O O . ALA A 1 84 ? -10.501 -3.897 -5.478 1.00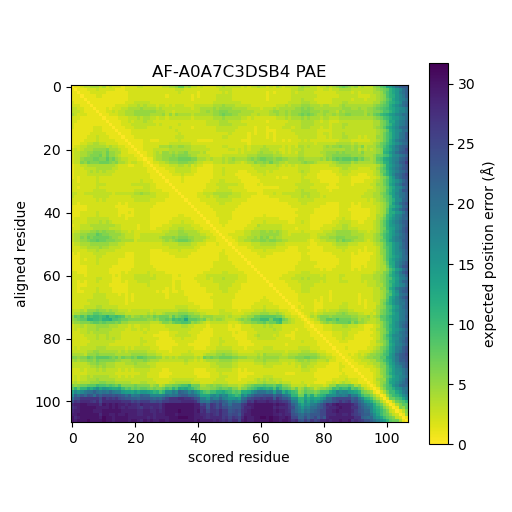 98.00 84 ALA A O 1
ATOM 642 N N . PRO A 1 85 ? -11.961 -3.107 -3.952 1.00 97.19 85 PRO A N 1
ATOM 643 C CA . PRO A 1 85 ? -12.570 -4.402 -3.685 1.00 97.19 85 PRO A CA 1
ATOM 644 C C . PRO A 1 85 ? -13.565 -4.794 -4.788 1.00 97.19 85 PRO A C 1
ATOM 646 O O . PRO A 1 85 ? -14.307 -3.957 -5.301 1.00 97.19 85 PRO A O 1
ATOM 649 N N . TYR A 1 86 ? -13.641 -6.089 -5.096 1.00 94.50 86 TYR A N 1
ATOM 650 C CA . TYR A 1 86 ? -14.695 -6.682 -5.923 1.00 94.50 86 TYR A CA 1
ATOM 651 C C . TYR A 1 86 ? -15.064 -8.065 -5.376 1.00 94.50 86 TYR A C 1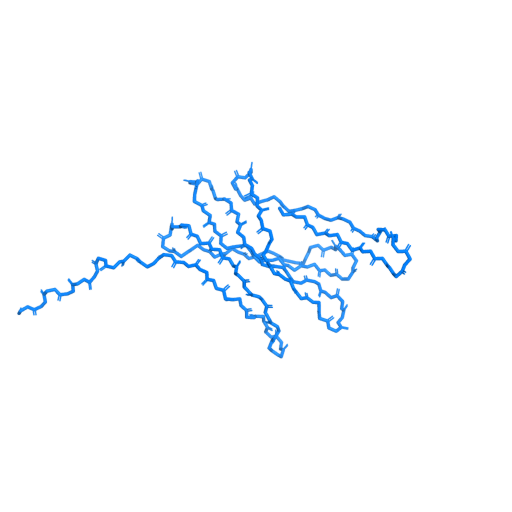
ATOM 653 O O . TYR A 1 86 ? -14.394 -9.057 -5.655 1.00 94.50 86 TYR A O 1
ATOM 661 N N . GLY A 1 87 ? -16.108 -8.149 -4.546 1.00 91.81 87 GLY A N 1
ATOM 662 C CA . GLY A 1 87 ? -16.436 -9.388 -3.832 1.00 91.81 87 GLY A CA 1
ATOM 663 C C . GLY A 1 87 ? -15.258 -9.869 -2.974 1.00 91.81 87 GLY A C 1
ATOM 664 O O . GLY A 1 87 ? -14.757 -9.122 -2.138 1.00 91.81 87 GLY A O 1
ATOM 665 N N . SER A 1 88 ? -14.794 -11.103 -3.197 1.00 90.00 88 SER A N 1
ATOM 666 C CA . SER A 1 88 ? -13.601 -11.663 -2.540 1.00 90.00 88 SER A CA 1
ATOM 667 C C . SER A 1 88 ? -12.271 -11.248 -3.186 1.00 90.00 88 SER A C 1
ATOM 669 O O . SER A 1 88 ? -11.213 -11.696 -2.743 1.00 90.00 88 SER A O 1
ATOM 671 N N . TYR A 1 89 ? -12.311 -10.454 -4.255 1.00 94.19 89 TYR A N 1
ATOM 672 C CA . TYR A 1 89 ? -11.143 -10.050 -5.029 1.00 94.19 89 TYR A CA 1
ATOM 673 C C . TYR A 1 89 ? -10.691 -8.634 -4.692 1.00 94.19 89 TYR A C 1
ATOM 675 O O . TYR A 1 89 ? -11.449 -7.798 -4.194 1.00 94.19 89 TYR A O 1
ATOM 683 N N . VAL A 1 90 ? -9.439 -8.373 -5.054 1.00 97.00 90 VAL A N 1
ATOM 684 C CA . VAL A 1 90 ? -8.837 -7.046 -5.076 1.00 97.00 90 VAL A CA 1
ATOM 685 C C . VAL A 1 90 ? -8.407 -6.756 -6.502 1.00 97.00 90 VAL A C 1
ATOM 687 O O . VAL A 1 90 ? -7.743 -7.586 -7.121 1.00 97.00 90 VAL A O 1
ATOM 690 N N . ILE A 1 91 ? -8.784 -5.593 -7.019 1.00 97.94 91 ILE A N 1
ATOM 691 C CA . ILE A 1 91 ? -8.409 -5.130 -8.352 1.00 97.94 91 ILE A CA 1
ATOM 692 C C . ILE A 1 91 ? -7.425 -3.980 -8.185 1.00 97.94 91 ILE A C 1
ATOM 694 O O . ILE A 1 91 ? -7.711 -3.027 -7.463 1.00 97.94 91 ILE A O 1
ATOM 698 N N . VAL A 1 92 ? -6.278 -4.073 -8.857 1.00 98.12 92 VAL A N 1
ATOM 699 C CA . VAL A 1 92 ? -5.249 -3.030 -8.870 1.00 98.12 92 VAL A CA 1
ATOM 700 C C . VAL A 1 92 ? -5.119 -2.497 -10.292 1.00 98.12 92 VAL A C 1
ATOM 702 O O . VAL A 1 92 ? -4.818 -3.256 -11.211 1.00 98.12 92 VAL A O 1
ATOM 705 N N . ALA A 1 93 ? -5.345 -1.200 -10.477 1.00 97.31 93 ALA A N 1
ATOM 706 C CA . ALA A 1 93 ? -4.997 -0.515 -11.715 1.00 97.31 93 ALA A CA 1
ATOM 707 C C . ALA A 1 93 ? -3.540 -0.051 -11.639 1.00 97.31 93 ALA A C 1
ATOM 709 O O . ALA A 1 93 ? -3.096 0.433 -10.593 1.00 97.31 93 ALA A O 1
ATOM 710 N N . VAL A 1 94 ? -2.811 -0.184 -12.747 1.00 96.25 94 VAL A N 1
ATOM 711 C CA . VAL A 1 94 ? -1.366 0.062 -12.816 1.00 96.25 94 VAL A CA 1
ATOM 712 C C . VAL A 1 94 ? -1.024 0.982 -13.984 1.00 96.25 94 VAL A C 1
ATOM 714 O O . VAL A 1 94 ? -1.663 0.922 -15.034 1.00 96.25 94 VAL A O 1
ATOM 717 N N . ILE A 1 95 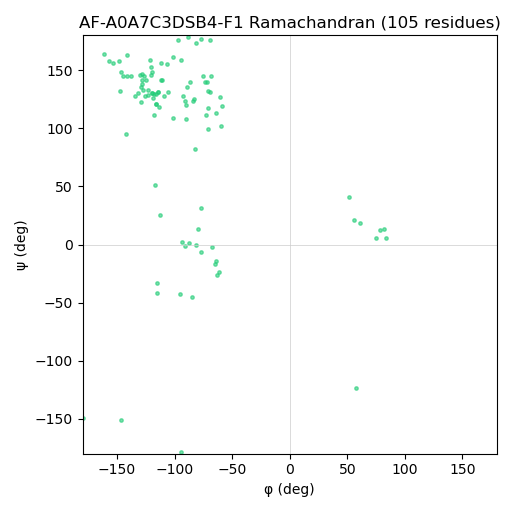? -0.008 1.820 -13.805 1.00 92.94 95 ILE A N 1
ATOM 718 C CA . ILE A 1 95 ? 0.729 2.447 -14.902 1.00 92.94 95 ILE A CA 1
ATOM 719 C C . ILE A 1 95 ? 1.918 1.542 -15.195 1.00 92.94 95 ILE A C 1
ATOM 721 O O . ILE A 1 95 ? 2.664 1.210 -14.277 1.00 92.94 95 ILE A O 1
ATOM 725 N N . ALA A 1 96 ? 2.077 1.163 -16.459 1.00 89.94 96 ALA A N 1
ATOM 726 C CA . ALA A 1 96 ? 3.178 0.339 -16.931 1.00 89.94 96 ALA A CA 1
ATOM 727 C C . ALA A 1 96 ? 3.587 0.773 -18.343 1.00 89.94 96 ALA A C 1
ATOM 729 O O . ALA A 1 96 ? 2.735 1.179 -19.144 1.00 89.94 96 ALA A O 1
ATOM 730 N N . GLN A 1 97 ? 4.881 0.705 -18.659 1.00 82.81 97 GLN A N 1
ATOM 731 C CA . GLN A 1 97 ? 5.369 1.044 -19.998 1.00 82.81 97 GLN A CA 1
ATOM 732 C C . GLN A 1 97 ? 5.238 -0.152 -20.946 1.00 82.81 97 GLN A C 1
ATOM 734 O O . GLN A 1 97 ? 5.803 -1.224 -20.720 1.00 82.81 97 GLN A O 1
ATOM 739 N N . TYR A 1 98 ? 4.532 0.056 -22.057 1.00 69.88 98 TYR A N 1
ATOM 740 C CA . TYR A 1 98 ? 4.500 -0.881 -23.175 1.00 69.88 98 TYR A CA 1
ATOM 741 C C . TYR A 1 98 ? 5.626 -0.535 -24.152 1.00 69.88 98 TYR A C 1
ATOM 743 O O . TYR A 1 98 ? 5.642 0.555 -24.723 1.00 69.88 98 TYR A O 1
ATOM 751 N N . ASN A 1 99 ? 6.548 -1.467 -24.389 1.00 64.56 99 ASN A N 1
ATOM 752 C CA . ASN A 1 99 ? 7.517 -1.319 -25.472 1.00 64.56 99 ASN A CA 1
ATOM 753 C C . ASN A 1 99 ? 6.780 -1.532 -26.807 1.00 64.56 99 ASN A C 1
ATOM 755 O O . ASN A 1 99 ? 6.353 -2.643 -27.109 1.00 64.56 99 ASN A O 1
ATOM 759 N N . THR A 1 100 ? 6.629 -0.487 -27.623 1.00 61.28 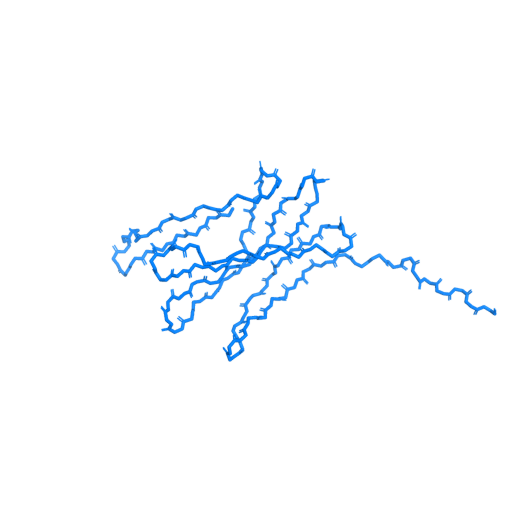100 THR A N 1
ATOM 760 C CA . THR A 1 100 ? 5.917 -0.534 -28.918 1.00 61.28 100 THR A CA 1
ATOM 761 C C . THR A 1 100 ? 6.742 -1.120 -30.072 1.00 61.28 100 THR A C 1
ATOM 763 O O . THR A 1 100 ? 6.324 -1.047 -31.224 1.00 61.28 100 THR A O 1
ATOM 766 N N . ASN A 1 101 ? 7.883 -1.767 -29.809 1.00 53.47 101 ASN A N 1
ATOM 767 C CA . ASN A 1 101 ? 8.754 -2.339 -30.850 1.00 53.47 101 ASN A CA 1
ATOM 768 C C . ASN A 1 101 ? 8.241 -3.663 -31.454 1.00 53.47 101 ASN A C 1
ATOM 770 O O . ASN A 1 101 ? 9.024 -4.503 -31.886 1.00 53.47 101 ASN A O 1
ATOM 774 N N . SER A 1 102 ? 6.926 -3.852 -31.536 1.00 53.41 102 SER A N 1
ATOM 775 C CA . SER A 1 102 ? 6.309 -4.939 -32.301 1.00 53.41 102 SER A CA 1
ATOM 776 C C . SER A 1 102 ? 5.457 -4.374 -33.436 1.00 53.41 102 SER A C 1
ATOM 778 O O . SER A 1 102 ? 4.298 -4.743 -33.600 1.00 53.41 102 SER A O 1
ATOM 780 N N . TYR A 1 103 ? 6.032 -3.480 -34.245 1.00 43.47 103 TYR A N 1
ATOM 781 C CA . TYR A 1 103 ? 5.535 -3.299 -35.605 1.00 43.47 103 TYR A CA 1
ATOM 782 C C . TYR A 1 103 ? 5.924 -4.547 -36.401 1.00 43.47 103 TYR A C 1
ATOM 784 O O . TYR A 1 103 ? 7.065 -4.705 -36.831 1.00 43.47 103 TYR A O 1
ATOM 792 N N . TYR A 1 104 ? 4.969 -5.460 -36.558 1.00 42.47 104 TYR A N 1
ATOM 793 C CA . TYR A 1 104 ? 5.015 -6.474 -37.601 1.00 42.47 104 TYR A CA 1
ATOM 794 C C . TYR A 1 104 ? 5.063 -5.756 -38.956 1.00 42.47 104 TYR A C 1
ATOM 796 O O . TYR A 1 104 ? 4.038 -5.287 -39.445 1.00 42.47 104 TYR A O 1
ATOM 804 N N . TYR A 1 105 ? 6.235 -5.677 -39.583 1.00 44.78 105 TYR A N 1
ATOM 805 C CA . TYR A 1 105 ? 6.305 -5.536 -41.036 1.00 44.78 105 TYR A CA 1
ATOM 806 C C . TYR A 1 105 ? 6.154 -6.938 -41.628 1.00 44.78 105 TYR A C 1
ATOM 808 O O . TYR A 1 105 ? 7.139 -7.619 -41.896 1.00 44.78 105 TYR A O 1
ATOM 816 N N . GLY A 1 106 ? 4.910 -7.399 -41.747 1.00 49.66 106 GLY A N 1
ATOM 817 C CA . GLY A 1 106 ? 4.576 -8.519 -42.618 1.00 49.66 106 GLY A CA 1
ATOM 818 C C . GLY A 1 106 ? 4.224 -7.976 -43.999 1.00 49.66 106 GLY A C 1
ATOM 819 O O . GLY A 1 106 ? 3.173 -7.355 -44.146 1.00 49.66 106 GLY A O 1
ATOM 820 N N . LEU A 1 107 ? 5.115 -8.182 -44.970 1.00 45.22 107 LEU A N 1
ATOM 821 C CA . LEU A 1 107 ? 4.765 -8.322 -46.387 1.00 45.22 107 LEU A CA 1
ATOM 822 C C . LEU A 1 107 ? 4.752 -9.815 -46.712 1.00 45.22 107 LEU A C 1
ATOM 824 O O . LEU A 1 107 ? 5.665 -10.511 -46.210 1.00 45.22 107 LEU A O 1
#

Foldseek 3Di:
DKDWDADPVRHTLDIDDDADQCRDDWDWAEWDADPQRKIKTWWWHAHVVGAIWIKIWIAGNNRHTPDIDTHDDPVHHKIFHDWDDDPPDIDTDMDDDDDPPPPPPDD

Sequence (107 aa):
MILIKYNSSDTQQWLVTYNGTGNTFDSGADLYVDGSGNVYMTGSGYNASGNTDVITLKYNSSGTQQWVKYLNYNGNNDAGVKIAPYGSYVIVAVIAQYNTNSYYYGL